Protein AF-A0A7X6X6P4-F1 (afdb_monomer)

Secondary structure (DSSP, 8-state):
-EEEEEEEEEEEEE-TT-BEEEEEEEEEEEEE--S-----HHHHHHHHHHHHHHTT-TTTTT--HHHHHHHTTTT---B-----TTSS---SSHHHHHHH-TTSPPPPPPPP-

Nearest PDB structures (foldseek):
  1jyl-assembly1_D  TM=8.200E-01  e=5.263E-04  Streptococcus pneumoniae
  2din-assembly1_A  TM=4.272E-01  e=7.480E+00  Homo sapiens

Radius of gyration: 17.72 Å; Cα contacts (8 Å, |Δi|>4): 125; chains: 1; bounding box: 37×38×44 Å

Foldseek 3Di:
DFFQDKDQFFFFDADPQQKTPATDGIDHRGDGDDPDDDDDPLLVVVLVVLCVVCVPPPVCVVDDSVVSCRVQSVPRIDGDDDDDPPPDDDDPDPVSVCVVPVVDDDPPDPPDD

Structure (mmCIF, N/CA/C/O backbone):
data_AF-A0A7X6X6P4-F1
#
_entry.id   AF-A0A7X6X6P4-F1
#
loop_
_atom_site.group_PDB
_atom_site.id
_atom_site.type_symbol
_atom_site.label_atom_id
_atom_site.label_alt_id
_atom_site.label_comp_id
_atom_site.label_asym_id
_atom_site.label_entity_id
_atom_site.label_seq_id
_atom_site.pdbx_PDB_ins_code
_atom_site.Cartn_x
_atom_site.Cartn_y
_atom_site.Cartn_z
_atom_site.occupancy
_atom_site.B_iso_or_equiv
_atom_site.auth_seq_id
_atom_site.auth_comp_id
_atom_site.auth_asym_id
_atom_site.auth_atom_id
_atom_site.pdbx_PDB_model_num
ATOM 1 N N . VAL A 1 1 ? 0.711 -8.198 -5.407 1.00 91.88 1 VAL A N 1
ATOM 2 C CA . VAL A 1 1 ? 1.209 -9.503 -5.930 1.00 91.88 1 VAL A CA 1
ATOM 3 C C . VAL A 1 1 ? 2.003 -10.189 -4.815 1.00 91.88 1 VAL A C 1
ATOM 5 O O . VAL A 1 1 ? 2.122 -9.569 -3.765 1.00 91.88 1 VAL A O 1
ATOM 8 N N . TYR A 1 2 ? 2.422 -11.453 -4.936 1.00 94.19 2 TYR A N 1
ATOM 9 C CA . TYR A 1 2 ? 3.280 -12.099 -3.928 1.00 94.19 2 TYR A CA 1
ATOM 10 C C . TYR A 1 2 ? 4.738 -12.060 -4.383 1.00 94.19 2 TYR A C 1
ATOM 12 O O . TYR A 1 2 ? 5.001 -12.320 -5.553 1.00 94.19 2 TYR A O 1
ATOM 20 N N . THR A 1 3 ? 5.663 -11.755 -3.475 1.00 92.69 3 THR A N 1
ATOM 21 C CA . THR A 1 3 ? 7.105 -11.873 -3.724 1.00 92.69 3 THR A CA 1
ATOM 22 C C . THR A 1 3 ? 7.708 -12.948 -2.830 1.00 92.69 3 THR A C 1
ATOM 24 O O . THR A 1 3 ? 7.493 -12.939 -1.619 1.00 92.69 3 THR A O 1
ATOM 27 N N . ASP A 1 4 ? 8.485 -13.864 -3.409 1.00 92.75 4 ASP A N 1
ATOM 28 C CA . ASP A 1 4 ? 9.312 -14.814 -2.650 1.00 92.75 4 ASP A CA 1
ATOM 29 C C . ASP A 1 4 ? 10.645 -14.192 -2.190 1.00 92.75 4 ASP A C 1
ATOM 31 O O . ASP A 1 4 ? 11.244 -14.652 -1.212 1.00 92.75 4 ASP A O 1
ATOM 35 N N . GLY A 1 5 ? 11.113 -13.158 -2.899 1.00 93.56 5 GLY A N 1
ATOM 36 C CA . GLY A 1 5 ? 12.397 -12.489 -2.688 1.00 93.56 5 GLY A CA 1
ATOM 37 C C . GLY A 1 5 ? 12.283 -11.187 -1.899 1.00 93.56 5 GLY A C 1
ATOM 38 O O . GLY A 1 5 ? 11.202 -10.805 -1.452 1.00 93.56 5 GLY A O 1
ATOM 39 N N . GLU A 1 6 ? 13.419 -10.511 -1.720 1.00 95.75 6 GLU A N 1
ATOM 40 C CA . GLU A 1 6 ? 13.435 -9.158 -1.162 1.00 95.75 6 GLU A CA 1
ATOM 41 C C . GLU A 1 6 ? 12.781 -8.162 -2.122 1.00 95.75 6 GLU A C 1
ATOM 43 O O . GLU A 1 6 ? 12.847 -8.307 -3.343 1.00 95.75 6 GLU A O 1
ATOM 48 N N . THR A 1 7 ? 12.131 -7.159 -1.550 1.00 94.31 7 THR A N 1
ATOM 49 C CA . THR A 1 7 ? 11.463 -6.090 -2.280 1.00 94.31 7 THR A CA 1
ATOM 50 C C . THR A 1 7 ? 11.547 -4.788 -1.492 1.00 94.31 7 THR A C 1
ATOM 52 O O . THR A 1 7 ? 11.684 -4.823 -0.267 1.00 94.31 7 THR A O 1
ATOM 55 N N . GLU A 1 8 ? 11.439 -3.655 -2.183 1.00 94.38 8 GLU A N 1
ATOM 56 C CA . GLU A 1 8 ? 11.275 -2.320 -1.586 1.00 94.38 8 GLU A CA 1
ATOM 57 C C . GLU A 1 8 ? 9.793 -1.889 -1.540 1.00 94.38 8 GLU A C 1
ATOM 59 O O . GLU A 1 8 ? 9.465 -0.812 -1.050 1.00 94.38 8 GLU A O 1
ATOM 64 N N . GLU A 1 9 ? 8.887 -2.760 -1.992 1.00 94.56 9 GLU A N 1
ATOM 65 C CA . GLU A 1 9 ? 7.455 -2.495 -2.131 1.00 94.56 9 GLU A CA 1
ATOM 66 C C . GLU A 1 9 ? 6.688 -2.436 -0.804 1.00 94.56 9 GLU A C 1
ATOM 68 O O . GLU A 1 9 ? 7.132 -2.924 0.240 1.00 94.56 9 GLU A O 1
ATOM 73 N N . TRP A 1 10 ? 5.463 -1.908 -0.865 1.00 96.50 10 TRP A N 1
ATOM 74 C CA . TRP A 1 10 ? 4.521 -1.827 0.257 1.00 96.50 10 TRP A CA 1
ATOM 75 C C . TRP A 1 10 ? 3.960 -3.208 0.624 1.00 96.50 10 TRP A C 1
ATOM 77 O O . TRP A 1 10 ? 2.913 -3.637 0.128 1.00 96.50 10 TRP A O 1
ATOM 87 N N . CYS A 1 11 ? 4.669 -3.917 1.497 1.00 97.50 11 CYS A N 1
ATOM 88 C CA . CYS A 1 11 ? 4.346 -5.255 1.975 1.00 97.50 11 CYS A CA 1
ATOM 89 C C . CYS A 1 11 ? 3.182 -5.238 2.973 1.00 97.50 11 CYS A C 1
ATOM 91 O O . CYS A 1 11 ? 3.086 -4.367 3.833 1.00 97.50 11 CYS A O 1
ATOM 93 N N . LEU A 1 12 ? 2.308 -6.238 2.883 1.00 97.69 12 LEU A N 1
ATOM 94 C CA . LEU A 1 12 ? 1.048 -6.328 3.612 1.00 97.69 12 LEU A CA 1
ATOM 95 C C . LEU A 1 12 ? 1.087 -7.427 4.672 1.00 97.69 12 LEU A C 1
ATOM 97 O O . LEU A 1 12 ? 1.486 -8.562 4.404 1.00 97.69 12 LEU A O 1
ATOM 101 N N . SER A 1 13 ? 0.550 -7.106 5.845 1.00 98.00 13 SER A N 1
ATOM 102 C CA . SER A 1 13 ? 0.055 -8.081 6.818 1.00 98.00 13 SER A CA 1
ATOM 103 C C . SER A 1 13 ? -1.458 -8.194 6.672 1.00 98.00 13 SER A C 1
ATOM 105 O O . SER A 1 13 ? -2.151 -7.178 6.607 1.00 98.00 13 SER A O 1
ATOM 107 N N . LEU A 1 14 ? -1.965 -9.424 6.590 1.00 98.00 14 LEU A N 1
ATOM 108 C CA . LEU A 1 14 ? -3.375 -9.723 6.347 1.00 98.00 14 LEU A CA 1
ATOM 109 C C . LEU A 1 14 ? -3.933 -10.573 7.490 1.00 98.00 14 LEU A C 1
ATOM 111 O O . LEU A 1 14 ? -3.212 -11.415 8.028 1.00 98.00 14 LEU A O 1
ATOM 115 N N . ASP A 1 15 ? -5.198 -10.367 7.843 1.00 97.75 15 ASP A N 1
ATOM 116 C CA . ASP A 1 15 ? -5.933 -11.319 8.680 1.00 97.75 15 ASP A CA 1
ATOM 117 C C . ASP A 1 15 ? -6.505 -12.493 7.858 1.00 97.75 15 ASP A C 1
ATOM 119 O O . ASP A 1 15 ? -6.259 -12.623 6.656 1.00 97.75 15 ASP A O 1
ATOM 123 N N . GLU A 1 16 ? -7.252 -13.379 8.521 1.00 97.56 16 GLU A N 1
ATOM 124 C CA . GLU A 1 16 ? -7.860 -14.570 7.907 1.00 97.56 16 GLU A CA 1
ATOM 125 C C . GLU A 1 16 ? -8.894 -14.232 6.819 1.00 97.56 16 GLU A C 1
ATOM 127 O O . GLU A 1 16 ? -9.134 -15.041 5.922 1.00 97.56 16 GLU A O 1
ATOM 132 N N . ASP A 1 17 ? -9.462 -13.025 6.867 1.00 97.56 17 ASP A N 1
ATOM 133 C CA . ASP A 1 17 ? -10.451 -12.511 5.925 1.00 97.56 17 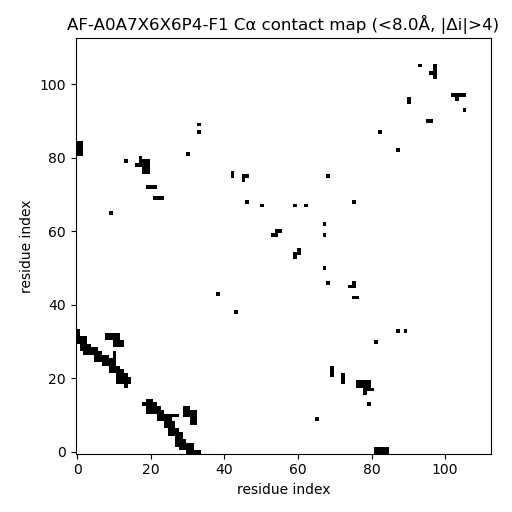ASP A CA 1
ATOM 134 C C . ASP A 1 17 ? -9.818 -11.592 4.862 1.00 97.56 17 ASP A C 1
ATOM 136 O O . ASP A 1 17 ? -10.537 -10.900 4.135 1.00 97.56 17 ASP A O 1
ATOM 140 N N . ASP A 1 18 ? -8.489 -11.597 4.723 1.00 97.88 18 ASP A N 1
ATOM 141 C CA . ASP A 1 18 ? -7.703 -10.746 3.822 1.00 97.88 18 ASP A CA 1
ATOM 142 C C . ASP A 1 18 ? -7.822 -9.234 4.092 1.00 97.88 18 ASP A C 1
ATOM 144 O O . ASP A 1 18 ? -7.476 -8.425 3.222 1.00 97.88 18 ASP A O 1
ATOM 148 N N . TYR A 1 19 ? -8.292 -8.808 5.266 1.00 97.94 19 TYR A N 1
ATOM 149 C CA . TYR A 1 19 ? -8.187 -7.400 5.636 1.00 97.94 19 TYR A CA 1
ATOM 150 C C . TYR A 1 19 ? -6.739 -7.048 5.938 1.00 97.94 19 TYR A C 1
ATOM 152 O O . TYR A 1 19 ? -6.020 -7.775 6.623 1.00 97.94 19 TYR A O 1
ATOM 160 N N . ILE A 1 20 ? -6.320 -5.894 5.429 1.00 98.19 20 ILE A N 1
ATOM 161 C CA . ILE A 1 20 ? -4.996 -5.348 5.691 1.00 98.19 20 ILE A CA 1
ATOM 162 C C . ILE A 1 20 ? -4.954 -4.885 7.149 1.00 98.19 20 ILE A C 1
ATOM 164 O O . ILE A 1 20 ? -5.730 -4.027 7.573 1.00 98.19 20 ILE A O 1
ATOM 168 N N . THR A 1 21 ? -4.042 -5.481 7.911 1.00 98.06 21 THR A N 1
ATOM 169 C CA . THR A 1 21 ? -3.804 -5.197 9.334 1.00 98.06 21 THR A CA 1
ATOM 170 C C . THR A 1 21 ? -2.466 -4.511 9.582 1.00 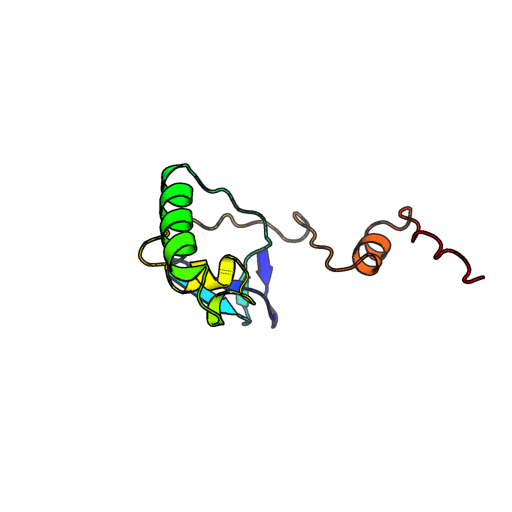98.06 21 THR A C 1
ATOM 172 O O . THR A 1 21 ? -2.252 -3.965 10.661 1.00 98.06 21 THR A O 1
ATOM 175 N N . GLY A 1 22 ? -1.581 -4.505 8.587 1.00 98.00 22 GLY A N 1
ATOM 176 C CA . GLY A 1 22 ? -0.280 -3.855 8.652 1.00 98.00 22 GLY A CA 1
ATOM 177 C C . GLY A 1 22 ? 0.270 -3.590 7.258 1.00 98.00 22 GLY A C 1
ATOM 178 O O . GLY A 1 22 ? -0.004 -4.350 6.326 1.00 98.00 22 GLY A O 1
ATOM 179 N N . VAL A 1 23 ? 1.054 -2.523 7.137 1.00 97.62 23 VAL A N 1
ATOM 180 C CA . VAL A 1 23 ? 1.798 -2.174 5.926 1.00 97.62 23 VAL A CA 1
ATOM 181 C C . VAL A 1 23 ? 3.231 -1.831 6.329 1.00 97.62 23 VAL A C 1
ATOM 183 O O . VAL A 1 23 ? 3.436 -1.137 7.322 1.00 97.62 23 VAL A O 1
ATOM 186 N N . THR A 1 24 ? 4.218 -2.335 5.591 1.00 96.88 24 THR A N 1
ATOM 187 C CA . THR A 1 24 ? 5.639 -2.000 5.766 1.00 96.88 24 THR A CA 1
ATOM 188 C C . THR A 1 24 ? 6.283 -1.720 4.415 1.00 96.88 24 THR A C 1
ATOM 190 O O . THR A 1 24 ? 5.965 -2.389 3.435 1.00 96.88 24 THR A O 1
ATOM 193 N N . ILE A 1 25 ? 7.203 -0.757 4.354 1.00 96.50 25 ILE A N 1
ATOM 194 C CA . ILE A 1 25 ? 7.996 -0.504 3.145 1.00 96.50 25 ILE A CA 1
ATOM 195 C C . ILE A 1 25 ? 9.161 -1.489 3.120 1.00 96.50 25 ILE A C 1
ATOM 197 O O . ILE A 1 25 ? 9.963 -1.547 4.056 1.00 96.50 25 ILE A O 1
ATOM 201 N N . GLY A 1 26 ? 9.220 -2.262 2.046 1.00 95.44 26 GLY A N 1
ATOM 202 C CA . GLY A 1 26 ? 10.136 -3.366 1.863 1.00 95.44 26 GLY A CA 1
ATOM 203 C C . GLY A 1 26 ? 9.826 -4.598 2.714 1.00 95.44 26 GLY A C 1
ATOM 204 O O . GLY A 1 26 ? 9.005 -4.591 3.639 1.00 95.44 26 GLY A O 1
ATOM 205 N N . GLY A 1 27 ? 10.487 -5.699 2.368 1.00 95.38 27 GLY A N 1
ATOM 206 C CA . GLY A 1 27 ? 10.301 -6.988 3.024 1.00 95.38 27 GLY A CA 1
ATOM 207 C C . GLY A 1 27 ? 10.632 -8.160 2.112 1.00 95.38 27 GLY A C 1
ATOM 208 O O . GLY A 1 27 ? 11.293 -8.008 1.092 1.00 95.38 27 GLY A O 1
ATOM 209 N N . SER A 1 28 ? 10.182 -9.351 2.496 1.00 96.19 28 SER A N 1
ATOM 210 C CA . SER A 1 28 ? 10.253 -10.555 1.665 1.00 96.19 28 SER A CA 1
ATOM 211 C C . SER A 1 28 ? 9.126 -11.517 2.025 1.00 96.19 28 SER A C 1
ATOM 213 O O . SER A 1 28 ? 8.558 -11.422 3.117 1.00 96.19 28 S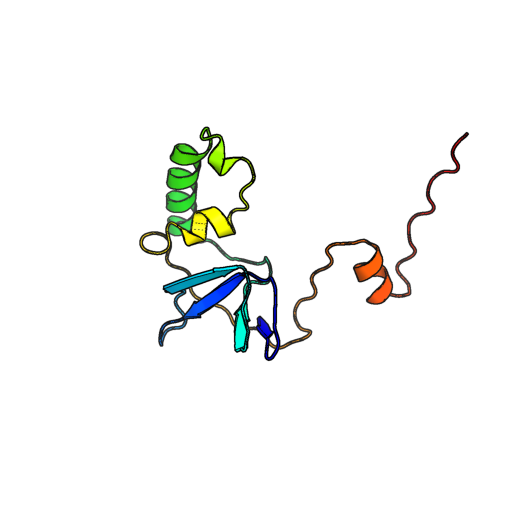ER A O 1
ATOM 215 N N . LYS A 1 29 ? 8.815 -12.463 1.128 1.00 95.69 29 LYS A N 1
ATOM 216 C CA . LYS A 1 29 ? 7.801 -13.511 1.358 1.00 95.69 29 LYS A CA 1
ATOM 217 C C . LYS A 1 29 ? 6.431 -12.942 1.732 1.00 95.69 29 LYS A C 1
ATOM 219 O O . LYS A 1 29 ? 5.732 -13.480 2.597 1.00 95.69 29 LYS A O 1
ATOM 224 N N . SER A 1 30 ? 6.046 -11.852 1.081 1.00 96.69 30 SER A N 1
ATOM 225 C CA . SER A 1 30 ? 4.876 -11.049 1.423 1.00 96.69 30 SER A CA 1
ATOM 226 C C . SER A 1 30 ? 3.995 -10.783 0.205 1.00 96.69 30 SER A C 1
ATOM 228 O O . SER A 1 30 ? 4.434 -10.792 -0.948 1.00 96.69 30 SER A O 1
ATOM 230 N N . TRP A 1 31 ? 2.717 -10.522 0.475 1.00 97.00 31 TRP A N 1
ATOM 231 C CA . TRP A 1 31 ? 1.876 -9.817 -0.485 1.00 97.00 31 TRP A CA 1
ATOM 232 C C . TRP A 1 31 ? 2.234 -8.336 -0.445 1.00 97.00 31 TRP A C 1
ATOM 234 O O . TRP A 1 31 ? 2.420 -7.805 0.642 1.00 97.00 31 TRP A O 1
ATOM 244 N N . TYR A 1 32 ? 2.280 -7.670 -1.591 1.00 95.56 32 TYR A N 1
ATOM 245 C CA . TYR A 1 32 ? 2.544 -6.233 -1.675 1.00 95.56 32 TYR A CA 1
ATOM 246 C C . TYR A 1 32 ? 1.550 -5.514 -2.602 1.00 95.56 32 TYR A C 1
ATOM 248 O O . TYR A 1 32 ? 0.882 -6.159 -3.431 1.00 95.56 32 TYR A O 1
ATOM 256 N N . MET A 1 33 ? 1.404 -4.198 -2.413 1.00 94.81 33 MET A N 1
ATOM 257 C CA . MET A 1 33 ? 0.531 -3.332 -3.220 1.00 94.81 33 MET A CA 1
ATOM 258 C C . MET A 1 33 ? 1.061 -3.179 -4.652 1.00 94.81 33 MET A C 1
ATOM 260 O O . MET A 1 33 ? 2.253 -3.268 -4.873 1.00 94.81 33 MET A O 1
ATOM 264 N N . MET A 1 34 ? 0.170 -2.981 -5.626 1.00 91.31 34 MET A N 1
ATOM 265 C CA . MET A 1 34 ? 0.527 -2.814 -7.049 1.00 91.31 34 MET A CA 1
ATOM 266 C C . MET A 1 34 ? -0.194 -1.587 -7.640 1.00 91.31 34 MET A C 1
ATOM 268 O O . MET A 1 34 ? -0.763 -1.633 -8.728 1.00 91.31 34 MET A O 1
ATOM 272 N N . GLY A 1 35 ? -0.325 -0.534 -6.827 1.00 85.50 35 GLY A N 1
ATOM 273 C CA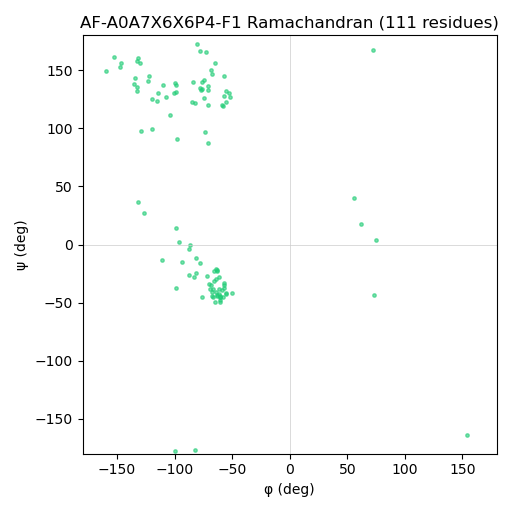 . GLY A 1 35 ? -0.949 0.748 -7.175 1.00 85.50 35 GLY A CA 1
ATOM 274 C C . GLY A 1 35 ? -2.481 0.766 -7.309 1.00 85.50 35 GLY A C 1
ATOM 275 O O . GLY A 1 35 ? -3.130 1.689 -6.816 1.00 85.50 35 GLY A O 1
ATOM 276 N N . HIS A 1 36 ? -3.116 -0.220 -7.954 1.00 90.56 36 HIS A N 1
ATOM 277 C CA . HIS A 1 36 ? -4.564 -0.161 -8.190 1.00 90.56 36 HIS A CA 1
ATOM 278 C C . HIS A 1 36 ? -5.367 -0.486 -6.924 1.00 90.56 36 HIS A C 1
ATOM 280 O O . HIS A 1 36 ? -5.159 -1.487 -6.234 1.00 90.56 36 HIS A O 1
ATOM 286 N N . VAL A 1 37 ? -6.373 0.341 -6.658 1.00 94.81 37 VAL A N 1
ATOM 287 C CA . VAL A 1 37 ? -7.234 0.207 -5.487 1.00 94.81 37 VAL A CA 1
ATOM 288 C C . VAL A 1 37 ? -8.649 0.675 -5.809 1.00 94.81 37 VAL A C 1
ATOM 290 O O . VAL A 1 37 ? -8.869 1.496 -6.698 1.00 94.81 37 VAL A O 1
ATOM 293 N N . TYR A 1 38 ? -9.627 0.125 -5.094 1.00 96.62 38 TYR A N 1
ATOM 294 C CA . TYR A 1 38 ? -11.007 0.591 -5.128 1.00 96.62 38 TYR A CA 1
ATOM 295 C C . TYR A 1 38 ? -11.395 1.140 -3.758 1.00 96.62 38 TYR A C 1
ATOM 297 O O . TYR A 1 38 ? -11.333 0.418 -2.761 1.00 96.62 38 TYR A O 1
ATOM 305 N N . TRP A 1 39 ? -11.833 2.397 -3.719 1.00 97.81 39 TRP A N 1
ATOM 306 C CA . TRP A 1 39 ? -12.398 3.027 -2.530 1.00 97.81 39 TRP A CA 1
ATOM 307 C C . TRP A 1 39 ? -13.901 3.194 -2.718 1.00 97.81 39 TRP A C 1
ATOM 309 O O . TRP A 1 39 ? -14.359 3.743 -3.721 1.00 97.81 39 TRP A O 1
ATOM 319 N N . ASN A 1 40 ? -14.674 2.695 -1.756 1.00 97.88 40 ASN A N 1
ATOM 320 C CA . ASN A 1 40 ? -16.102 2.975 -1.703 1.00 97.88 40 ASN A CA 1
ATOM 321 C C . ASN A 1 40 ? -16.350 4.362 -1.086 1.00 97.88 40 ASN A C 1
ATOM 323 O O . ASN A 1 40 ? -15.442 4.990 -0.548 1.00 97.88 40 ASN A O 1
ATOM 327 N N . GLU A 1 41 ? -17.601 4.817 -1.120 1.00 98.44 41 GLU A N 1
ATOM 328 C CA . GLU A 1 41 ? -17.982 6.141 -0.617 1.00 98.44 41 GLU A CA 1
ATOM 329 C C . GLU A 1 41 ? -17.573 6.389 0.849 1.00 98.44 41 GLU A C 1
ATOM 331 O O . GLU A 1 41 ? -17.086 7.470 1.179 1.00 98.44 41 GLU A O 1
ATOM 336 N N . ASP A 1 42 ? -17.747 5.401 1.736 1.00 98.19 42 ASP A N 1
ATOM 337 C CA . ASP A 1 42 ? -17.384 5.542 3.153 1.00 98.19 42 ASP A CA 1
ATOM 338 C C . ASP A 1 42 ? -15.869 5.650 3.346 1.00 98.19 42 ASP A C 1
ATOM 340 O O . ASP A 1 42 ? -15.408 6.534 4.067 1.00 98.19 42 ASP A O 1
ATOM 344 N N . PHE A 1 43 ? -15.096 4.809 2.656 1.00 98.38 43 PHE A N 1
ATOM 345 C CA . PHE A 1 43 ? -13.639 4.863 2.677 1.00 98.38 43 PHE A CA 1
ATOM 346 C C . PHE A 1 43 ? -13.143 6.209 2.147 1.00 98.38 43 PHE A C 1
ATOM 348 O O . PHE A 1 43 ? -12.352 6.870 2.815 1.00 98.38 43 PHE A O 1
ATOM 355 N N . SER A 1 44 ? -13.641 6.648 0.985 1.00 98.44 44 SER A N 1
ATOM 356 C CA . SER A 1 44 ? -13.249 7.921 0.374 1.00 98.44 44 SER A CA 1
ATOM 357 C C . SER A 1 44 ? -13.521 9.102 1.299 1.00 98.44 44 SER A C 1
ATOM 359 O O . SER A 1 44 ? -12.648 9.944 1.476 1.00 98.44 44 SER A O 1
ATOM 361 N N . ARG A 1 45 ? -14.696 9.154 1.941 1.00 98.62 45 ARG A N 1
ATOM 362 C CA . ARG A 1 45 ? -15.023 10.222 2.897 1.00 98.62 45 ARG A CA 1
ATOM 363 C C . ARG A 1 45 ? -14.059 10.247 4.085 1.00 98.62 45 ARG A C 1
ATOM 365 O O . ARG A 1 45 ? -13.623 11.323 4.477 1.00 98.62 45 ARG A O 1
ATOM 372 N N . ARG A 1 46 ? -13.735 9.085 4.662 1.00 98.62 46 ARG A N 1
ATOM 373 C CA . ARG A 1 46 ? -12.805 8.993 5.801 1.00 98.62 46 ARG A CA 1
ATOM 374 C C . ARG A 1 46 ? -11.388 9.386 5.405 1.00 98.62 46 ARG A C 1
ATOM 376 O O . ARG A 1 46 ? -10.765 10.167 6.111 1.00 98.62 46 ARG A O 1
ATOM 383 N N . PHE A 1 47 ? -10.909 8.881 4.270 1.00 98.38 47 PHE A N 1
ATOM 384 C CA . PHE A 1 47 ? -9.583 9.216 3.764 1.00 98.38 47 PHE A CA 1
ATOM 385 C C . PHE A 1 47 ? -9.458 10.715 3.473 1.00 98.38 47 PHE 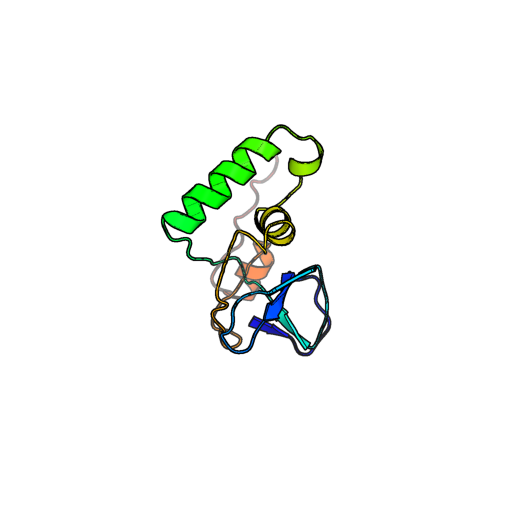A C 1
ATOM 387 O O . PHE A 1 47 ? -8.459 11.317 3.840 1.00 98.38 47 PHE A O 1
ATOM 394 N N . LEU A 1 48 ? -10.479 11.336 2.870 1.00 98.25 48 LEU A N 1
ATOM 395 C CA . LEU A 1 48 ? -10.475 12.778 2.612 1.00 98.25 48 LEU A CA 1
ATOM 396 C C . LEU A 1 48 ? -10.453 13.602 3.901 1.00 98.25 48 LEU A C 1
ATOM 398 O O . LEU A 1 48 ? -9.699 14.563 3.961 1.00 98.25 48 LEU A 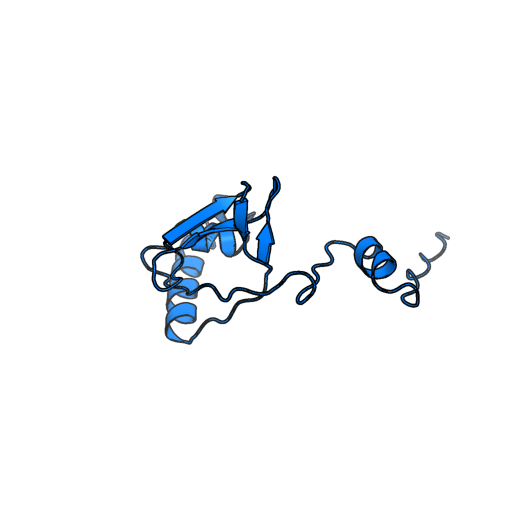O 1
ATOM 402 N N . ALA A 1 49 ? -11.207 13.212 4.933 1.00 98.31 49 ALA A N 1
ATOM 403 C CA . ALA A 1 49 ? -11.160 13.898 6.225 1.00 98.31 49 ALA A CA 1
ATOM 404 C C . ALA A 1 49 ? -9.753 13.845 6.850 1.00 98.31 49 ALA A C 1
ATOM 406 O O . ALA A 1 49 ? -9.230 14.872 7.271 1.00 98.31 49 ALA A O 1
ATOM 407 N N . ILE A 1 50 ? -9.108 12.671 6.831 1.00 98.25 50 ILE A N 1
ATOM 408 C CA . ILE A 1 50 ? -7.716 12.505 7.284 1.00 98.25 50 ILE A CA 1
ATOM 409 C C . ILE A 1 50 ? -6.770 13.372 6.447 1.00 98.25 50 ILE A C 1
ATOM 411 O O . ILE A 1 50 ? -5.937 14.100 6.983 1.00 98.25 50 ILE A O 1
ATOM 415 N N . LEU A 1 51 ? -6.911 13.318 5.120 1.00 97.75 51 LEU A N 1
ATOM 416 C CA . LEU A 1 51 ? -6.063 14.080 4.217 1.00 97.75 51 LEU A CA 1
ATOM 417 C C . LEU A 1 51 ? -6.209 15.581 4.466 1.00 97.75 51 LEU A C 1
ATOM 419 O O . LEU A 1 51 ? -5.194 16.251 4.540 1.00 97.75 51 LEU A O 1
ATOM 423 N N . GLU A 1 52 ? -7.421 16.112 4.629 1.00 97.88 52 GLU A N 1
ATOM 424 C CA . GLU A 1 52 ? -7.669 17.531 4.922 1.00 97.88 52 GLU A CA 1
ATOM 425 C C . GLU A 1 52 ? -6.992 17.991 6.223 1.00 97.88 52 GLU A C 1
ATOM 427 O O . GLU A 1 52 ? -6.428 19.088 6.264 1.00 97.88 52 GLU A O 1
ATOM 432 N N . GLU A 1 53 ? -6.992 17.152 7.262 1.00 97.25 53 GLU A N 1
ATOM 433 C CA . GLU A 1 53 ? -6.304 17.432 8.528 1.00 97.25 53 GLU A CA 1
ATOM 434 C C . GLU A 1 53 ? -4.777 17.460 8.364 1.00 97.25 53 GLU A C 1
ATOM 436 O O . GLU A 1 53 ? -4.090 18.301 8.953 1.00 97.25 53 GLU A O 1
ATOM 441 N N . GLU A 1 54 ? -4.231 16.567 7.537 1.00 97.19 54 GLU A N 1
ATOM 442 C CA . GLU A 1 54 ? -2.788 16.406 7.364 1.00 97.19 54 GLU A CA 1
ATOM 443 C C . GLU A 1 54 ? -2.196 17.212 6.199 1.00 97.19 54 GLU A C 1
ATOM 445 O O . GLU A 1 54 ? -0.978 17.398 6.150 1.00 97.19 54 GLU A O 1
ATOM 450 N N . TYR A 1 55 ? -3.023 17.718 5.279 1.00 96.19 55 TYR A N 1
ATOM 451 C CA . TYR A 1 55 ? -2.611 18.263 3.978 1.00 96.19 55 TYR A CA 1
ATOM 452 C C . TYR A 1 55 ? -1.601 19.408 4.095 1.00 96.19 55 TYR A C 1
ATOM 454 O O . TYR A 1 55 ? -0.683 19.542 3.287 1.00 96.19 55 TYR A O 1
ATOM 462 N N . HIS A 1 56 ? -1.766 20.253 5.112 1.00 96.12 56 HIS A N 1
ATOM 463 C CA . HIS A 1 56 ? -0.919 21.424 5.330 1.00 96.12 56 HIS A CA 1
ATOM 464 C C . HIS A 1 56 ? 0.341 21.137 6.154 1.00 96.12 56 HIS A C 1
ATOM 466 O O . HIS A 1 56 ? 1.160 22.039 6.342 1.00 96.12 56 HIS A O 1
ATOM 472 N N . LEU A 1 57 ? 0.519 19.915 6.659 1.00 97.38 57 LEU A N 1
ATOM 473 C CA . LEU A 1 57 ? 1.700 19.560 7.435 1.00 97.38 57 LEU A CA 1
ATOM 474 C C . LEU A 1 57 ? 2.894 19.343 6.500 1.00 97.38 57 LEU A C 1
ATOM 476 O O . LEU A 1 57 ? 2.824 18.597 5.527 1.00 97.38 57 LEU A O 1
ATOM 480 N N . GLU A 1 58 ? 4.039 19.935 6.840 1.00 96.81 58 GLU A N 1
ATOM 481 C CA . GLU A 1 58 ? 5.273 19.786 6.053 1.00 96.81 58 GLU A CA 1
ATOM 482 C C . GLU A 1 58 ? 5.700 18.317 5.899 1.00 96.81 58 GLU A C 1
ATOM 484 O O . GLU A 1 58 ? 6.188 17.924 4.841 1.00 96.81 58 GLU A O 1
ATOM 489 N N . LYS A 1 59 ? 5.443 17.484 6.919 1.00 95.00 59 LYS A N 1
ATOM 490 C CA . LYS A 1 59 ? 5.726 16.039 6.884 1.00 95.00 59 LYS A CA 1
ATOM 491 C C . LYS A 1 59 ? 4.886 15.266 5.861 1.00 95.00 59 LYS A C 1
ATOM 493 O O . LYS A 1 59 ? 5.305 14.190 5.460 1.00 95.00 59 LYS A O 1
ATOM 498 N N . THR A 1 60 ? 3.728 15.795 5.465 1.00 96.06 60 THR A N 1
ATOM 499 C CA . THR A 1 60 ? 2.775 15.119 4.571 1.00 96.06 60 THR A CA 1
ATOM 500 C C . THR A 1 60 ? 3.097 15.384 3.104 1.00 96.06 60 THR A C 1
ATOM 502 O O . THR A 1 60 ? 2.826 14.547 2.253 1.00 96.06 60 THR A O 1
ATOM 505 N N . ARG A 1 61 ? 3.744 16.515 2.789 1.00 94.94 61 ARG A N 1
ATOM 506 C CA . ARG A 1 61 ? 4.084 16.912 1.411 1.00 94.94 61 ARG A CA 1
ATOM 507 C C . ARG A 1 61 ? 4.799 15.844 0.566 1.00 94.94 61 ARG A C 1
ATOM 509 O O . ARG A 1 61 ? 4.479 15.770 -0.617 1.00 94.94 61 ARG A O 1
ATOM 516 N N . PRO A 1 62 ? 5.779 15.078 1.086 1.00 96.06 62 PRO A N 1
ATOM 517 C CA . PRO A 1 62 ? 6.482 14.080 0.283 1.00 96.06 62 PRO A CA 1
ATOM 518 C C . PRO A 1 62 ? 5.773 12.718 0.250 1.00 96.06 62 PRO A C 1
ATOM 520 O O . PRO A 1 62 ? 6.305 11.789 -0.349 1.00 96.06 62 PRO A O 1
ATOM 523 N N . LEU A 1 63 ? 4.638 12.559 0.936 1.00 95.12 63 LEU A N 1
ATOM 524 C CA . LEU A 1 63 ? 4.000 11.262 1.121 1.00 95.12 63 LEU A CA 1
ATOM 525 C C . LEU A 1 63 ? 3.115 10.884 -0.066 1.00 95.12 63 LEU A C 1
ATOM 527 O O . LEU A 1 63 ? 2.345 11.696 -0.580 1.00 95.12 63 LEU A O 1
ATOM 531 N N . HIS A 1 64 ? 3.173 9.607 -0.435 1.00 94.50 64 HIS A N 1
ATOM 532 C CA . HIS A 1 64 ? 2.127 8.970 -1.225 1.00 94.50 64 HIS A CA 1
ATOM 533 C C . HIS A 1 64 ? 0.921 8.625 -0.337 1.00 94.50 64 HIS A C 1
ATOM 535 O O . HIS A 1 64 ? 1.007 8.645 0.896 1.00 94.50 64 HIS A O 1
ATOM 541 N N . TRP A 1 65 ? -0.218 8.299 -0.952 1.00 95.75 65 TRP A N 1
ATOM 542 C CA . TRP A 1 65 ? -1.437 7.983 -0.204 1.00 95.75 65 TRP A CA 1
ATOM 543 C C . TRP A 1 65 ? -1.267 6.723 0.656 1.00 95.75 65 TRP A C 1
ATOM 545 O O . TRP A 1 65 ? -1.868 6.642 1.724 1.00 95.75 65 TRP A O 1
ATOM 555 N N . GLU A 1 66 ? -0.429 5.774 0.230 1.00 96.50 66 GLU A N 1
ATOM 556 C CA . GLU A 1 66 ? -0.098 4.538 0.940 1.00 96.50 66 GLU A CA 1
ATOM 557 C C . GLU A 1 66 ? 0.553 4.834 2.292 1.00 96.50 66 GLU A C 1
ATOM 559 O O . GLU A 1 66 ? 0.246 4.175 3.283 1.00 96.50 66 GLU A O 1
ATOM 564 N N . ALA A 1 67 ? 1.405 5.864 2.349 1.00 96.62 67 ALA A N 1
ATOM 565 C CA . ALA A 1 67 ? 2.063 6.285 3.580 1.00 96.62 67 ALA A CA 1
ATOM 566 C C . ALA A 1 67 ? 1.057 6.864 4.581 1.00 96.62 67 ALA A C 1
ATOM 568 O O . ALA A 1 67 ? 1.133 6.567 5.768 1.00 96.62 67 ALA A O 1
ATOM 569 N N . ILE A 1 68 ? 0.090 7.652 4.098 1.00 97.06 68 ILE A N 1
ATOM 570 C CA . ILE A 1 68 ? -1.012 8.154 4.930 1.00 97.06 68 ILE A CA 1
ATOM 571 C C . ILE A 1 68 ? -1.865 6.964 5.382 1.00 97.06 68 ILE A C 1
ATOM 573 O O . ILE A 1 68 ? -2.116 6.775 6.563 1.00 97.06 68 ILE A O 1
ATOM 577 N N . TYR A 1 69 ? -2.259 6.092 4.458 1.00 97.50 69 TYR A N 1
ATOM 578 C CA . TYR A 1 69 ? -3.052 4.903 4.755 1.00 97.50 69 TYR A CA 1
ATOM 579 C C . TYR A 1 69 ? -2.416 3.996 5.826 1.00 97.50 69 TYR A C 1
ATOM 581 O O . TYR A 1 69 ? -3.119 3.536 6.726 1.00 97.50 69 TYR A O 1
ATOM 589 N N . MET A 1 70 ? -1.099 3.781 5.759 1.00 96.69 70 MET A N 1
ATOM 590 C CA . MET A 1 70 ? -0.324 2.976 6.709 1.00 96.69 70 MET A CA 1
ATOM 591 C C . MET A 1 70 ? -0.451 3.464 8.161 1.00 96.69 70 MET A C 1
ATOM 593 O O . MET A 1 70 ? -0.492 2.640 9.072 1.00 96.69 70 MET A O 1
ATOM 597 N N . GLU A 1 71 ? -0.568 4.773 8.383 1.00 96.81 71 GLU A N 1
ATOM 598 C CA . GLU A 1 71 ? -0.712 5.363 9.723 1.00 96.81 71 GLU A CA 1
ATOM 599 C C . GLU A 1 71 ? -2.160 5.305 10.256 1.00 96.81 71 GLU A C 1
ATOM 601 O O . GLU A 1 71 ? -2.392 5.527 11.442 1.00 96.81 71 GLU A O 1
ATOM 606 N N . HIS A 1 72 ? -3.136 4.967 9.402 1.00 97.62 72 HIS A N 1
ATOM 607 C CA . HIS A 1 72 ? -4.579 5.063 9.688 1.00 97.62 72 HIS A CA 1
ATOM 608 C C . HIS A 1 72 ? -5.345 3.744 9.442 1.00 97.62 72 HIS A C 1
ATOM 610 O O . HIS A 1 72 ? -6.546 3.737 9.147 1.00 97.62 72 HIS A O 1
ATOM 616 N N . LEU A 1 73 ? -4.664 2.595 9.556 1.00 97.38 73 LEU A N 1
ATOM 617 C CA . LEU A 1 73 ? -5.222 1.248 9.311 1.00 97.38 73 LEU A CA 1
ATOM 618 C C . LEU A 1 73 ? -6.347 0.845 10.280 1.00 97.38 73 LEU A C 1
ATOM 620 O O . LEU A 1 73 ? -7.150 -0.055 10.002 1.00 97.38 73 LEU A O 1
ATOM 624 N N . ASP A 1 74 ? -6.423 1.479 11.445 1.00 95.69 74 ASP A N 1
ATOM 625 C CA . ASP A 1 74 ? -7.494 1.286 12.421 1.00 95.69 74 ASP A CA 1
ATOM 626 C C . ASP A 1 74 ? -8.839 1.827 11.902 1.00 95.69 74 ASP A C 1
ATOM 628 O O . ASP A 1 74 ? -9.878 1.195 12.112 1.00 95.69 74 ASP A O 1
ATOM 632 N N . THR A 1 75 ? -8.796 2.920 11.139 1.00 96.69 75 THR A N 1
ATOM 633 C CA . THR A 1 75 ? -9.961 3.645 10.619 1.00 96.69 75 THR A CA 1
ATOM 634 C C . THR A 1 75 ? -10.286 3.282 9.170 1.00 96.69 75 THR A C 1
ATOM 636 O O . THR A 1 75 ? -11.463 3.184 8.796 1.00 96.69 75 THR A O 1
ATOM 639 N N . LEU A 1 76 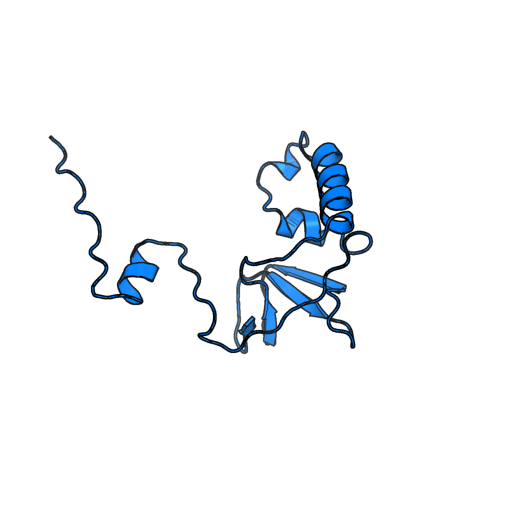? -9.255 3.062 8.355 1.00 98.00 76 LEU A N 1
ATOM 640 C CA . LEU A 1 76 ? -9.350 2.783 6.926 1.00 98.00 76 LEU A CA 1
ATOM 641 C C . LEU A 1 76 ? -9.267 1.275 6.672 1.00 98.00 76 LEU A C 1
ATOM 643 O O . LEU A 1 76 ? -8.198 0.697 6.493 1.00 98.00 76 LEU A O 1
ATOM 647 N N . LYS A 1 77 ? -10.421 0.603 6.647 1.00 97.56 77 LYS A N 1
ATOM 648 C CA . LYS A 1 77 ? -10.477 -0.845 6.398 1.00 97.56 77 LYS A CA 1
ATOM 649 C C . LYS A 1 77 ? -10.477 -1.152 4.907 1.00 97.56 77 LYS A C 1
ATOM 651 O O . LYS A 1 77 ? -11.368 -0.726 4.177 1.00 97.56 77 LYS A O 1
ATOM 656 N N . MET A 1 78 ? -9.497 -1.942 4.478 1.00 97.56 78 MET A N 1
ATOM 657 C CA . MET A 1 78 ? -9.326 -2.367 3.093 1.00 97.56 78 MET A CA 1
ATOM 658 C C . MET A 1 78 ? -9.020 -3.860 3.047 1.00 97.56 78 MET A C 1
ATOM 660 O O . MET A 1 78 ? -8.257 -4.371 3.866 1.00 97.56 78 MET A O 1
ATOM 6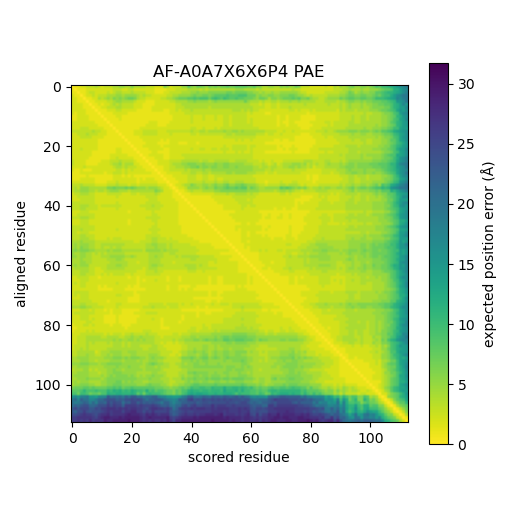64 N N . LYS A 1 79 ? -9.635 -4.557 2.091 1.00 97.69 79 LYS A N 1
ATOM 665 C CA . LYS A 1 79 ? -9.406 -5.980 1.841 1.00 97.69 79 LYS A CA 1
ATOM 666 C C . LYS A 1 79 ? -8.462 -6.138 0.656 1.00 97.69 79 LYS A C 1
ATOM 668 O O . LYS A 1 79 ? -8.685 -5.535 -0.395 1.00 97.69 79 LYS A O 1
ATOM 673 N N . ALA A 1 80 ? -7.425 -6.948 0.818 1.00 97.25 80 ALA A N 1
ATOM 674 C CA . ALA A 1 80 ? -6.488 -7.237 -0.249 1.00 97.25 80 ALA A CA 1
ATOM 675 C C . ALA A 1 80 ? -7.152 -8.111 -1.317 1.00 97.25 80 ALA A C 1
ATOM 677 O O . ALA A 1 80 ? -7.771 -9.136 -1.029 1.00 97.25 80 ALA A O 1
ATOM 678 N N . ARG A 1 81 ? -6.978 -7.727 -2.583 1.00 96.44 81 ARG A N 1
ATOM 679 C CA . ARG A 1 81 ? -7.282 -8.593 -3.721 1.00 96.44 81 ARG A CA 1
ATOM 680 C C . ARG A 1 81 ? -5.977 -9.127 -4.288 1.00 96.44 81 ARG A C 1
ATOM 682 O O . ARG A 1 81 ? -5.178 -8.377 -4.839 1.00 96.44 81 ARG A O 1
ATOM 689 N N . LYS A 1 82 ? -5.772 -10.431 -4.129 1.00 96.00 82 LYS A N 1
ATOM 690 C CA . LYS A 1 82 ? -4.578 -11.144 -4.585 1.00 96.00 82 LYS A CA 1
ATOM 691 C C . LYS A 1 82 ? -4.661 -11.382 -6.092 1.00 96.00 82 LYS A C 1
ATOM 693 O O . LYS A 1 82 ? -5.698 -11.808 -6.598 1.00 96.00 82 LYS A O 1
ATOM 698 N N . TYR A 1 83 ? -3.561 -11.116 -6.784 1.00 94.81 83 TYR A N 1
ATOM 699 C CA . TYR A 1 83 ? -3.419 -11.332 -8.221 1.00 94.81 83 TYR A CA 1
ATOM 700 C C . TYR A 1 83 ? -2.232 -12.263 -8.478 1.00 94.81 83 TYR A C 1
ATOM 702 O O . TYR A 1 83 ? -1.222 -12.131 -7.775 1.00 94.81 83 TYR A O 1
ATOM 710 N N . PRO A 1 84 ? -2.344 -13.196 -9.442 1.00 93.69 84 PRO A N 1
ATOM 711 C CA . PRO A 1 84 ? -1.201 -13.969 -9.899 1.00 93.69 84 PRO A CA 1
ATOM 712 C C . PRO A 1 84 ? -0.172 -13.053 -10.571 1.00 93.69 84 PRO A C 1
ATOM 714 O O . PRO A 1 84 ? -0.500 -11.970 -11.063 1.00 93.69 84 PRO A O 1
ATOM 717 N N . GLU A 1 85 ? 1.073 -13.512 -10.589 1.00 89.81 85 GLU A N 1
ATOM 718 C CA . GLU A 1 85 ? 2.160 -12.848 -11.304 1.00 89.81 85 GLU A CA 1
ATOM 719 C C . GLU A 1 85 ? 1.831 -12.697 -12.802 1.00 89.81 85 GLU A C 1
ATOM 721 O O . GLU A 1 85 ? 1.149 -13.540 -13.390 1.00 89.81 85 GLU A O 1
ATOM 726 N N . GLY A 1 86 ? 2.275 -11.593 -13.410 1.00 89.38 86 GLY A N 1
ATOM 727 C CA . GLY A 1 86 ? 2.048 -11.293 -14.829 1.00 89.38 86 GLY A CA 1
ATOM 728 C C . GLY A 1 86 ? 0.627 -10.839 -15.184 1.00 89.38 86 GLY A C 1
ATOM 729 O O . GLY A 1 86 ? 0.323 -10.640 -16.355 1.00 89.38 86 GLY A O 1
ATOM 730 N N . MET A 1 87 ? -0.270 -10.667 -14.206 1.00 92.25 87 MET A N 1
ATOM 731 C CA . MET A 1 87 ? -1.605 -10.109 -14.464 1.00 92.25 87 MET A CA 1
ATOM 732 C C . MET A 1 87 ? -1.617 -8.579 -14.497 1.00 92.25 87 MET A C 1
ATOM 734 O O . MET A 1 87 ? -2.473 -7.979 -15.144 1.00 92.25 87 MET A O 1
ATOM 738 N N . ILE A 1 88 ? -0.693 -7.959 -13.767 1.00 90.88 88 ILE A N 1
ATOM 739 C CA . ILE A 1 88 ? -0.546 -6.511 -13.640 1.00 90.88 88 ILE A CA 1
ATOM 740 C C . ILE A 1 88 ? 0.931 -6.205 -13.841 1.00 90.88 88 ILE A C 1
ATOM 742 O O . ILE A 1 88 ? 1.776 -6.877 -13.249 1.00 90.88 88 ILE A O 1
ATOM 746 N N . TYR A 1 89 ? 1.207 -5.221 -14.689 1.00 89.88 89 TYR A N 1
ATOM 747 C CA . TYR A 1 89 ? 2.546 -4.734 -14.987 1.00 89.88 89 TYR A CA 1
ATOM 748 C C . TYR A 1 89 ? 2.613 -3.263 -14.592 1.00 89.88 89 TYR A C 1
ATOM 750 O O . TYR A 1 89 ? 1.773 -2.472 -15.027 1.00 89.88 89 TYR A O 1
ATOM 758 N N . GLU A 1 90 ? 3.589 -2.927 -13.760 1.00 88.50 90 GLU A N 1
ATOM 759 C CA . GLU A 1 90 ? 3.929 -1.556 -13.402 1.00 88.50 90 GLU A CA 1
ATOM 760 C C . GLU A 1 90 ? 5.132 -1.111 -14.236 1.00 88.50 90 GLU A C 1
ATOM 762 O O . GLU A 1 90 ? 6.046 -1.896 -14.495 1.00 88.50 90 GLU A O 1
ATOM 767 N N . PHE A 1 91 ? 5.087 0.129 -14.715 1.00 91.00 91 PHE A N 1
ATOM 768 C CA . PHE A 1 91 ? 6.131 0.721 -15.543 1.00 91.00 91 PHE A CA 1
ATOM 769 C C . PHE A 1 91 ? 6.509 2.069 -14.938 1.00 91.00 91 PHE A C 1
ATOM 771 O O . PHE A 1 91 ? 5.842 3.074 -15.196 1.00 91.00 91 PHE A O 1
ATOM 778 N N . ASP A 1 92 ? 7.580 2.094 -14.150 1.00 87.12 92 ASP A N 1
ATOM 779 C CA . ASP A 1 92 ? 8.097 3.330 -13.553 1.00 87.12 92 ASP A CA 1
ATOM 780 C C . ASP A 1 92 ? 8.756 4.229 -14.598 1.00 87.12 92 ASP A C 1
ATOM 782 O O . ASP A 1 92 ? 8.811 5.457 -14.471 1.00 87.12 92 ASP A O 1
ATOM 786 N N . THR A 1 93 ? 9.265 3.616 -15.666 1.00 89.56 93 THR A N 1
ATOM 787 C CA . THR A 1 93 ? 9.970 4.308 -16.733 1.00 89.56 93 THR A CA 1
ATOM 788 C C . THR A 1 93 ? 9.474 3.905 -18.119 1.00 89.56 93 THR A C 1
ATOM 790 O O . THR A 1 93 ? 8.888 2.848 -18.352 1.00 89.56 93 THR A O 1
ATOM 793 N N . VAL A 1 94 ? 9.775 4.759 -19.102 1.00 89.06 94 VAL A N 1
ATOM 794 C CA . VAL A 1 94 ? 9.572 4.435 -20.525 1.00 89.06 94 VAL A CA 1
ATOM 795 C C . VAL A 1 94 ? 10.417 3.228 -20.944 1.00 89.06 94 VAL A C 1
ATOM 797 O O . VAL A 1 94 ? 10.046 2.512 -21.869 1.00 89.06 94 VAL A O 1
ATOM 800 N N . ASP A 1 95 ? 11.548 3.000 -20.279 1.00 89.12 95 ASP A N 1
ATOM 801 C CA . ASP A 1 95 ? 12.438 1.885 -20.580 1.00 89.12 95 ASP A CA 1
ATOM 802 C C . ASP A 1 95 ? 11.797 0.550 -20.185 1.00 89.12 95 ASP A C 1
ATOM 804 O O . ASP A 1 95 ? 11.883 -0.395 -20.969 1.00 89.12 95 ASP A O 1
ATOM 808 N N . ASP A 1 96 ? 11.074 0.506 -19.062 1.00 90.88 96 ASP A N 1
ATOM 809 C CA . ASP A 1 96 ? 10.307 -0.673 -18.637 1.00 90.88 96 ASP A CA 1
ATOM 810 C C . ASP A 1 96 ? 9.199 -0.997 -19.645 1.00 90.88 96 ASP A C 1
ATOM 812 O O . ASP A 1 96 ? 9.037 -2.145 -20.062 1.00 90.88 96 ASP A O 1
ATOM 816 N N . LEU A 1 97 ? 8.492 0.035 -20.120 1.00 90.88 97 LEU A N 1
ATOM 817 C CA . LEU A 1 97 ? 7.462 -0.119 -21.146 1.00 90.88 97 LEU A CA 1
ATOM 818 C C . LEU A 1 97 ? 8.041 -0.634 -22.474 1.00 90.88 97 LEU A C 1
ATOM 820 O O . LEU A 1 97 ? 7.478 -1.547 -23.071 1.00 90.88 97 LEU A O 1
ATOM 824 N N . CYS A 1 98 ? 9.180 -0.100 -22.927 1.00 90.44 98 CYS A N 1
ATOM 825 C CA . CYS A 1 98 ? 9.862 -0.581 -24.135 1.00 90.44 98 CYS A CA 1
ATOM 826 C C . CYS A 1 98 ? 10.413 -2.009 -23.990 1.00 90.44 98 CYS A C 1
ATOM 828 O O . CYS A 1 98 ? 10.527 -2.724 -24.984 1.00 90.44 98 CYS A O 1
ATOM 830 N N . ALA A 1 99 ? 10.812 -2.416 -22.782 1.00 89.88 99 ALA A N 1
ATOM 831 C CA . ALA A 1 99 ? 11.260 -3.780 -22.520 1.00 89.88 99 ALA A CA 1
ATOM 832 C C . ALA A 1 99 ? 10.094 -4.778 -22.583 1.00 89.88 99 ALA A C 1
ATOM 834 O O . ALA A 1 99 ? 10.279 -5.912 -23.027 1.00 89.88 99 ALA A O 1
ATOM 835 N N . PHE A 1 100 ? 8.903 -4.349 -22.162 1.00 91.56 100 PHE A N 1
ATOM 836 C CA . PHE A 1 100 ? 7.679 -5.138 -22.231 1.00 91.56 100 PHE A CA 1
ATOM 837 C C . PHE A 1 100 ? 7.087 -5.212 -23.646 1.00 91.56 100 PHE A C 1
ATOM 839 O O . PHE A 1 100 ? 6.718 -6.299 -24.090 1.00 91.56 100 PHE A O 1
ATOM 846 N N . ASP A 1 101 ? 7.019 -4.084 -24.358 1.00 91.12 101 ASP A N 1
ATOM 847 C CA . ASP A 1 101 ? 6.485 -3.985 -25.719 1.00 91.12 101 ASP A CA 1
ATOM 848 C C . ASP A 1 101 ? 7.557 -3.462 -26.700 1.00 91.12 101 ASP A C 1
ATOM 850 O O . ASP A 1 101 ? 7.777 -2.251 -26.798 1.00 91.12 101 ASP A O 1
ATOM 854 N N . PRO A 1 102 ? 8.220 -4.354 -27.465 1.00 84.88 102 PRO A N 1
ATOM 855 C CA . PRO A 1 102 ? 9.243 -3.968 -28.436 1.00 84.88 102 PRO A CA 1
ATOM 856 C C . PRO A 1 102 ? 8.738 -3.091 -29.590 1.00 84.88 102 PRO A C 1
ATOM 858 O O . PRO A 1 102 ? 9.546 -2.401 -30.219 1.00 84.88 102 PRO A O 1
ATOM 861 N N . ASP A 1 103 ? 7.434 -3.109 -29.887 1.00 87.56 103 ASP A N 1
ATOM 862 C CA . ASP A 1 103 ? 6.843 -2.250 -30.918 1.00 87.56 103 ASP A CA 1
ATOM 863 C C . ASP A 1 103 ? 6.648 -0.811 -30.402 1.00 87.56 103 ASP A C 1
ATOM 865 O O . ASP A 1 103 ? 6.517 0.133 -31.195 1.00 87.56 103 ASP A O 1
ATOM 869 N N . TYR A 1 104 ? 6.704 -0.609 -29.080 1.00 84.44 104 TYR A N 1
ATOM 870 C CA . TYR A 1 104 ? 6.654 0.702 -28.449 1.00 84.44 104 TYR A CA 1
ATOM 871 C C . TYR A 1 104 ? 7.981 1.454 -28.639 1.00 84.44 104 TYR A C 1
ATOM 873 O O . TYR A 1 104 ? 8.964 1.292 -27.911 1.00 84.44 104 TYR A O 1
ATOM 881 N N . GLN A 1 105 ? 8.022 2.320 -29.653 1.00 72.62 105 GLN A N 1
ATOM 882 C CA . GLN A 1 105 ? 9.209 3.114 -29.969 1.00 72.62 105 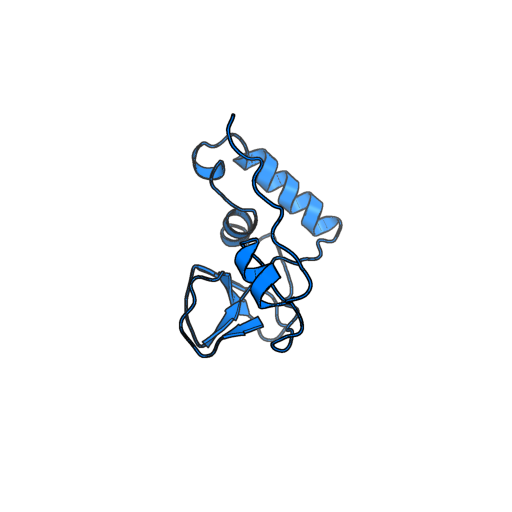GLN A CA 1
ATOM 883 C C . GLN A 1 105 ? 9.398 4.258 -28.968 1.00 72.62 105 GLN A C 1
ATOM 885 O O . GLN A 1 105 ? 8.523 5.114 -28.819 1.00 72.62 105 GLN A O 1
ATOM 890 N N . LYS A 1 106 ? 10.591 4.345 -28.358 1.00 68.12 106 LYS A N 1
ATOM 891 C CA . LYS A 1 106 ? 10.988 5.524 -27.572 1.00 68.12 106 LYS A CA 1
ATOM 892 C C . LYS A 1 106 ? 10.787 6.788 -28.421 1.00 68.12 106 LYS A C 1
ATOM 894 O O . LYS A 1 106 ? 11.329 6.851 -29.532 1.00 68.12 106 LYS A O 1
ATOM 899 N N . PRO A 1 107 ? 10.063 7.811 -27.931 1.00 66.19 107 PRO A N 1
ATOM 900 C CA . PRO A 1 107 ? 9.940 9.065 -28.658 1.00 66.19 107 PRO A CA 1
ATOM 901 C C . PRO A 1 107 ? 11.342 9.625 -28.913 1.00 66.19 107 PRO A C 1
ATOM 903 O O . PRO A 1 107 ? 12.161 9.738 -27.997 1.00 66.19 107 PRO A O 1
ATOM 906 N N . LYS A 1 108 ? 11.646 9.948 -30.176 1.00 65.25 108 LYS A N 1
ATOM 907 C CA . LYS A 1 108 ? 12.917 10.586 -30.531 1.00 65.25 108 LYS A CA 1
ATOM 908 C C . LYS A 1 108 ? 13.010 11.892 -29.744 1.00 65.25 108 LYS A C 1
ATOM 910 O O . LYS A 1 108 ? 12.161 12.764 -29.923 1.00 65.25 108 LYS A O 1
ATOM 915 N N . LYS A 1 109 ? 14.024 12.032 -28.881 1.00 58.91 109 LYS A N 1
ATOM 916 C CA . LYS A 1 109 ? 14.338 13.331 -28.271 1.00 58.91 109 LYS A CA 1
ATOM 917 C C . LYS A 1 109 ? 14.476 14.352 -29.407 1.00 58.91 109 LYS A C 1
ATOM 919 O O . LYS A 1 109 ? 15.189 14.046 -30.368 1.00 58.91 109 LYS A O 1
ATOM 924 N N . PRO A 1 110 ? 13.816 15.520 -29.336 1.00 59.31 110 PRO A N 1
ATOM 925 C CA . PRO A 1 110 ? 14.092 16.578 -30.291 1.00 59.31 110 PRO A CA 1
ATOM 926 C C . PRO A 1 110 ? 15.591 16.878 -30.236 1.00 59.31 110 PRO A C 1
ATOM 928 O O . PRO A 1 110 ? 16.177 16.963 -29.153 1.00 59.31 110 PRO A O 1
ATOM 931 N N . SER A 1 111 ? 16.225 16.944 -31.406 1.00 58.22 111 SER A N 1
ATOM 932 C CA . SER A 1 111 ? 17.601 17.412 -31.523 1.00 58.22 111 SER A CA 1
ATOM 933 C C . SER A 1 111 ? 17.668 18.799 -30.897 1.00 58.22 111 SER A C 1
ATOM 935 O O . SER A 1 111 ? 16.903 19.673 -31.299 1.00 58.22 111 SER A O 1
ATOM 937 N N . ALA A 1 112 ? 18.531 18.976 -29.898 1.00 56.66 112 ALA A N 1
ATOM 938 C CA . ALA A 1 112 ? 18.851 20.303 -29.401 1.00 56.66 112 ALA A CA 1
ATOM 939 C C . ALA A 1 112 ? 19.426 21.116 -30.573 1.00 56.66 112 ALA A C 1
ATOM 941 O O . ALA A 1 112 ? 20.398 20.674 -31.191 1.00 56.66 112 ALA A O 1
ATOM 942 N N . GLU A 1 113 ? 18.770 22.229 -30.908 1.00 45.16 113 GLU A N 1
ATOM 943 C CA . GLU A 1 113 ? 19.351 23.303 -31.725 1.00 45.16 113 GLU A CA 1
ATOM 944 C C . GLU A 1 113 ? 20.380 24.092 -30.909 1.00 45.16 113 GLU A C 1
ATOM 946 O O . GLU A 1 113 ? 20.143 24.295 -29.692 1.00 45.16 113 GLU A O 1
#

pLDDT: mean 92.31, std 9.97, range [45.16, 98.62]

Mean predicted aligned error: 5.07 Å

Sequence (113 aa):
VYTDGETEEWCLSLDEDDYITGVTIGGSKSWYMMGHVYWNEDFSRRFLAILEEEYHLEKTRPLHWEAIYMEHLDTLKMKARKYPEGMIYEFDTVDDLCAFDPDYQKPKKPSAE

Solvent-accessible surface area (backbone atoms only — not comparable to full-atom values): 7176 Å² total; per-residue (Å²): 61,76,38,82,50,80,47,76,48,49,22,50,39,62,52,98,82,33,33,47,77,42,65,39,79,26,50,57,68,33,43,29,69,78,88,80,80,86,75,53,74,70,52,48,54,52,51,49,55,54,43,67,74,41,61,84,40,79,85,44,69,86,53,56,71,65,60,56,46,56,78,36,47,93,79,54,82,48,68,68,81,87,50,66,87,88,76,71,85,86,60,96,44,73,65,53,46,32,72,74,35,79,85,53,71,78,78,77,75,77,78,83,128